Protein AF-A0AAV4GTR8-F1 (afdb_monomer)

Solvent-accessible surface area (backbone atoms only — not comparable to full-atom values): 6516 Å² total; per-residue (Å²): 108,70,70,58,52,51,47,53,55,50,52,51,51,52,50,48,65,64,42,50,64,57,51,52,53,50,51,58,49,42,60,71,75,70,44,84,78,56,82,78,53,52,62,56,53,52,51,52,52,53,50,51,54,48,36,58,76,72,49,52,72,79,74,56,50,73,69,57,52,49,51,54,47,52,54,54,50,50,58,51,49,54,52,52,51,49,48,31,61,75,57,73,32,93,73,68,72,92,45,93,78,77,74,48,71,78,80,78,112

Secondary structure (DSSP, 8-state):
-HHHHHHHHHHHHHHHHHHHHHHHHHHHHHHHHSSPPPTTTHHHHHHHHHHHHHHHHTTGGGG--HHHHHHHHHHHHHHHHHHHHHHHHHHT-SSS---TTTS-GGG--

Mean predicted aligned error: 8.6 Å

Radius of gyration: 23.62 Å; Cα contacts (8 Å, |Δi|>4): 15; chains: 1; bounding box: 34×47×65 Å

InterPro domains:
  IPR006808 ATP synthase F0 complex subunit G, mitochondrial [PF04718] (7-98)
  IPR006808 ATP synthase F0 complex subunit G, mitochondrial [PTHR12386] (12-98)

Sequence (109 aa):
MAKVVAFFTRTTNQLVQAGRPRLATAWKYSKAELGPPSLREMGEVQNGISNLVTSYKTGAYKKLTVREAWLNTLIGAEIFFWFIAGECIGKGSIIGYNIPGAVNWDMHF

Structure (mmCIF, N/CA/C/O backbone):
data_AF-A0AAV4GTR8-F1
#
_entry.id   AF-A0AAV4GTR8-F1
#
loop_
_atom_site.group_PDB
_atom_site.id
_atom_site.type_symbol
_atom_site.label_atom_id
_atom_site.label_alt_id
_atom_site.label_comp_id
_atom_site.label_asym_id
_atom_site.label_entity_id
_atom_site.label_seq_id
_atom_site.pdbx_PDB_ins_code
_atom_site.Cartn_x
_atom_site.Cartn_y
_atom_site.Cartn_z
_atom_site.occupancy
_atom_site.B_iso_or_equiv
_atom_site.auth_seq_id
_atom_site.auth_comp_id
_atom_site.auth_asym_id
_atom_site.auth_atom_id
_atom_site.pdbx_PDB_model_num
ATOM 1 N N . MET A 1 1 ? 10.377 14.179 -42.247 1.00 62.25 1 MET A N 1
ATOM 2 C CA . MET A 1 1 ? 11.152 13.751 -41.058 1.00 62.25 1 MET A CA 1
ATOM 3 C C . MET A 1 1 ? 11.267 14.840 -39.990 1.00 62.25 1 MET A C 1
ATOM 5 O O . MET A 1 1 ? 10.769 14.616 -38.898 1.00 62.25 1 MET A O 1
ATOM 9 N N . ALA A 1 2 ? 11.800 16.036 -40.278 1.00 77.19 2 ALA A N 1
ATOM 10 C CA . ALA A 1 2 ? 12.003 17.089 -39.263 1.00 77.19 2 ALA A CA 1
ATOM 11 C C . ALA A 1 2 ? 10.739 17.519 -38.480 1.00 77.19 2 ALA A C 1
ATOM 13 O O . ALA A 1 2 ? 10.800 17.687 -37.268 1.00 77.19 2 ALA A O 1
ATOM 14 N N . LYS A 1 3 ? 9.572 17.633 -39.135 1.00 75.88 3 LYS A N 1
ATOM 15 C CA . LYS A 1 3 ? 8.302 17.990 -38.464 1.00 75.88 3 LYS A CA 1
ATOM 16 C C . LYS A 1 3 ? 7.779 16.894 -37.524 1.00 75.88 3 LYS A C 1
ATOM 18 O O . LYS A 1 3 ? 7.213 17.208 -36.486 1.00 75.88 3 LYS A O 1
ATOM 23 N N . VAL A 1 4 ? 8.003 15.624 -37.874 1.00 83.50 4 VAL A N 1
ATOM 24 C CA . VAL A 1 4 ? 7.630 14.466 -37.044 1.00 83.50 4 VAL A CA 1
ATOM 25 C C . VAL A 1 4 ? 8.529 14.405 -35.811 1.00 83.50 4 VAL A C 1
ATOM 27 O O . VAL A 1 4 ? 8.032 14.305 -34.697 1.00 83.50 4 VAL A O 1
ATOM 30 N N . VAL A 1 5 ? 9.841 14.582 -35.994 1.00 84.06 5 VAL A N 1
ATOM 31 C CA . VAL A 1 5 ? 10.803 14.673 -34.885 1.00 84.06 5 VAL A CA 1
ATOM 32 C C . VAL A 1 5 ? 10.466 15.851 -33.963 1.00 84.06 5 VAL A C 1
ATOM 34 O O . VAL A 1 5 ? 10.382 15.673 -32.754 1.00 84.06 5 VAL A O 1
ATOM 37 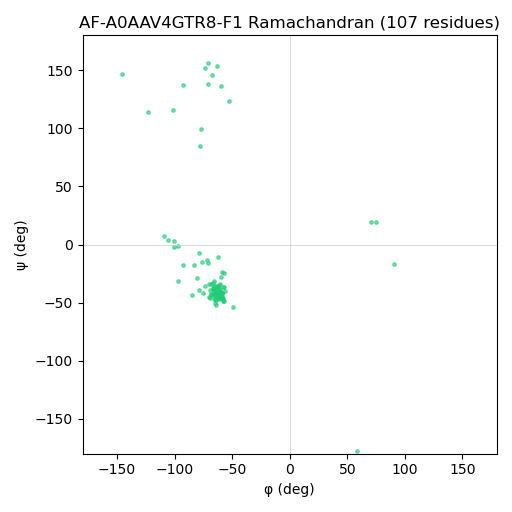N N . ALA A 1 6 ? 10.182 17.034 -34.515 1.00 84.75 6 ALA A N 1
ATOM 38 C CA . ALA A 1 6 ? 9.794 18.204 -33.726 1.00 84.75 6 ALA A CA 1
ATOM 39 C C . ALA A 1 6 ? 8.476 18.001 -32.957 1.00 84.75 6 ALA A C 1
ATOM 41 O O . ALA A 1 6 ? 8.353 18.471 -31.826 1.00 84.75 6 ALA A O 1
ATOM 42 N N . PHE A 1 7 ? 7.507 17.286 -33.538 1.00 88.00 7 PHE A N 1
ATOM 43 C CA . PHE A 1 7 ? 6.260 16.924 -32.864 1.00 88.00 7 PHE A CA 1
ATOM 44 C C . PHE A 1 7 ? 6.517 16.000 -31.668 1.00 88.00 7 PHE A C 1
ATOM 46 O O . PHE A 1 7 ? 6.125 16.345 -30.556 1.00 88.00 7 PHE A O 1
ATOM 53 N N . PHE A 1 8 ? 7.249 14.896 -31.856 1.00 89.69 8 PHE A N 1
ATOM 54 C CA . PHE A 1 8 ? 7.594 13.986 -30.758 1.00 89.69 8 PHE A CA 1
ATOM 55 C C . PHE A 1 8 ? 8.372 14.698 -29.649 1.00 89.69 8 PHE A C 1
ATOM 57 O O . PHE A 1 8 ? 8.000 14.581 -28.487 1.00 89.69 8 PHE A O 1
ATOM 64 N N . THR A 1 9 ? 9.384 15.500 -29.991 1.00 87.81 9 THR A N 1
ATOM 65 C CA . THR A 1 9 ? 10.167 16.267 -29.007 1.00 87.81 9 THR A CA 1
ATOM 66 C C . THR A 1 9 ? 9.315 17.288 -28.251 1.00 87.81 9 THR A C 1
ATOM 68 O O . THR A 1 9 ? 9.512 17.516 -27.058 1.00 87.81 9 THR A O 1
ATOM 71 N N . ARG A 1 10 ? 8.342 17.922 -28.911 1.00 87.31 10 ARG A N 1
ATOM 72 C CA . ARG A 1 10 ? 7.429 18.862 -28.251 1.00 87.31 10 ARG A CA 1
ATOM 73 C C . ARG A 1 10 ? 6.483 18.139 -27.296 1.00 87.31 10 ARG A C 1
ATOM 75 O O . ARG A 1 10 ? 6.329 18.581 -26.160 1.00 87.31 10 ARG A O 1
ATOM 82 N N . THR A 1 11 ? 5.888 17.034 -27.735 1.00 89.31 11 THR A N 1
ATOM 83 C CA . THR A 1 11 ? 4.955 16.244 -26.925 1.00 89.31 11 THR A CA 1
ATOM 84 C C . THR A 1 11 ? 5.652 15.620 -25.721 1.00 89.31 11 THR A C 1
ATOM 86 O O . THR A 1 11 ? 5.125 15.700 -24.616 1.00 89.31 11 THR A O 1
ATOM 89 N N . THR A 1 12 ? 6.861 15.073 -25.874 1.00 88.94 12 THR A N 1
ATOM 90 C CA . THR A 1 12 ? 7.624 14.527 -24.740 1.00 88.94 12 THR A CA 1
ATOM 91 C C . THR A 1 12 ? 7.978 15.610 -23.729 1.00 88.94 12 THR A C 1
ATOM 93 O O . THR A 1 12 ? 7.758 15.417 -22.537 1.00 88.94 12 THR A O 1
ATOM 96 N N . ASN A 1 13 ? 8.437 16.781 -24.180 1.00 90.06 13 ASN A N 1
ATOM 97 C CA . ASN A 1 13 ? 8.715 17.901 -23.282 1.00 90.06 13 ASN A CA 1
ATOM 98 C C . ASN A 1 13 ? 7.457 18.366 -22.539 1.00 90.06 13 ASN A C 1
ATOM 100 O O . ASN A 1 13 ? 7.516 18.607 -21.338 1.00 90.06 13 ASN A O 1
ATOM 104 N N . GLN A 1 14 ? 6.305 18.438 -23.208 1.00 90.88 14 GLN A N 1
ATOM 105 C CA . GLN A 1 14 ? 5.038 18.781 -22.554 1.00 90.88 14 GLN A CA 1
ATOM 106 C C . GLN A 1 14 ? 4.614 17.731 -21.519 1.00 90.88 14 GLN A C 1
ATOM 108 O O . GLN A 1 14 ? 4.221 18.095 -20.411 1.00 90.88 14 GLN A O 1
ATOM 113 N N . LEU A 1 15 ? 4.752 16.441 -21.836 1.00 91.44 15 LEU A N 1
ATOM 114 C CA . LEU A 1 15 ? 4.460 15.348 -20.905 1.00 91.44 15 LEU A CA 1
ATOM 115 C C . LEU A 1 15 ? 5.385 15.373 -19.686 1.00 91.44 15 LEU A C 1
ATOM 117 O O . LEU A 1 15 ? 4.920 15.208 -18.562 1.00 91.44 15 LEU A O 1
ATOM 121 N N . VAL A 1 16 ? 6.678 15.635 -19.882 1.00 91.50 16 VAL A N 1
ATOM 122 C CA . VAL A 1 16 ? 7.645 15.748 -18.782 1.00 91.50 16 VAL A CA 1
ATOM 123 C C . VAL A 1 16 ? 7.320 16.948 -17.897 1.00 91.50 16 VAL A C 1
ATOM 125 O O . VAL A 1 16 ? 7.313 16.810 -16.674 1.00 91.50 16 VAL A O 1
ATOM 128 N N . GLN A 1 17 ? 7.009 18.106 -18.481 1.00 92.19 17 GLN A N 1
ATOM 129 C CA . GLN A 1 17 ? 6.668 19.302 -17.706 1.00 92.19 17 GLN A CA 1
ATOM 130 C C . GLN A 1 17 ? 5.359 19.132 -16.924 1.00 92.19 17 GLN A C 1
ATOM 132 O O . GLN A 1 17 ? 5.274 19.565 -15.778 1.00 92.19 17 GLN A O 1
ATOM 137 N N . ALA A 1 18 ? 4.368 18.440 -17.491 1.00 92.19 18 ALA A N 1
ATOM 138 C CA . ALA A 1 18 ? 3.122 18.124 -16.794 1.00 92.19 18 ALA A CA 1
ATOM 139 C C . ALA A 1 18 ? 3.293 17.021 -15.729 1.00 92.19 18 ALA A C 1
ATOM 141 O O . ALA A 1 18 ? 2.648 17.056 -14.679 1.00 92.19 18 ALA A O 1
ATOM 142 N N . GLY A 1 19 ? 4.153 16.033 -15.990 1.00 93.69 19 GLY A N 1
ATOM 143 C CA . GLY A 1 19 ? 4.359 14.869 -15.128 1.00 93.69 19 GLY A CA 1
ATOM 144 C C . GLY A 1 19 ? 5.244 15.149 -13.915 1.00 93.69 19 GLY A C 1
ATOM 145 O O . GLY A 1 19 ? 4.940 14.679 -12.820 1.00 93.69 19 GLY A O 1
ATOM 146 N N . ARG A 1 20 ? 6.303 15.954 -14.074 1.00 93.75 20 ARG A N 1
ATOM 147 C CA . ARG A 1 20 ? 7.275 16.271 -13.011 1.00 93.75 20 ARG A CA 1
ATOM 148 C C . ARG A 1 20 ? 6.650 16.712 -11.683 1.00 93.75 20 ARG A C 1
ATOM 150 O O . ARG A 1 20 ? 6.978 16.086 -10.677 1.00 93.75 20 ARG A O 1
ATOM 157 N N . PRO A 1 21 ? 5.763 17.726 -11.623 1.00 94.62 21 PRO A N 1
ATOM 158 C CA . PRO A 1 21 ? 5.204 18.161 -10.344 1.00 94.62 21 PRO A CA 1
ATOM 159 C C . PRO A 1 21 ? 4.339 17.074 -9.692 1.00 94.62 21 PRO A C 1
ATOM 161 O O . PRO A 1 21 ? 4.416 16.878 -8.484 1.00 94.62 21 PRO A O 1
ATOM 164 N N . ARG A 1 22 ? 3.576 16.307 -10.483 1.00 93.44 22 ARG A N 1
ATOM 165 C CA . ARG A 1 22 ? 2.696 15.240 -9.973 1.00 93.44 22 ARG A CA 1
ATOM 166 C C . ARG A 1 22 ? 3.502 14.074 -9.410 1.00 93.44 22 ARG A C 1
ATOM 168 O O . ARG A 1 22 ? 3.187 13.579 -8.332 1.00 93.44 22 ARG A O 1
ATOM 175 N N . LEU A 1 23 ? 4.567 13.680 -10.107 1.00 93.69 23 LEU A N 1
ATOM 176 C CA . LEU A 1 23 ? 5.495 12.653 -9.640 1.00 93.69 23 LEU A CA 1
ATOM 177 C C . LEU A 1 23 ? 6.266 13.108 -8.400 1.00 93.69 23 LEU A C 1
ATOM 179 O O . LEU A 1 23 ? 6.460 12.308 -7.495 1.00 93.69 23 LEU A O 1
ATOM 183 N N . ALA A 1 24 ? 6.656 14.382 -8.316 1.00 94.56 24 ALA A N 1
ATOM 184 C CA . ALA A 1 24 ? 7.309 14.923 -7.126 1.00 94.56 24 ALA A CA 1
ATOM 185 C C . ALA A 1 24 ? 6.385 14.875 -5.898 1.00 94.56 24 ALA A C 1
ATOM 187 O O . ALA A 1 24 ? 6.815 14.474 -4.816 1.00 94.56 24 ALA A O 1
ATOM 188 N N . THR A 1 25 ? 5.107 15.230 -6.065 1.00 94.75 25 THR A N 1
ATOM 189 C CA . THR A 1 25 ? 4.102 15.103 -5.002 1.00 94.75 25 THR A CA 1
ATOM 190 C C . THR A 1 25 ? 3.880 13.643 -4.614 1.00 94.75 25 THR A C 1
ATOM 192 O O . THR A 1 25 ? 3.918 13.332 -3.426 1.00 94.75 25 THR A O 1
ATOM 195 N N . ALA A 1 26 ? 3.705 12.746 -5.589 1.00 92.25 26 ALA A N 1
ATOM 196 C CA . ALA A 1 26 ? 3.549 11.316 -5.330 1.00 92.25 26 ALA A CA 1
ATOM 197 C C . ALA A 1 26 ? 4.756 10.760 -4.560 1.00 92.25 26 ALA A C 1
ATOM 199 O O . ALA A 1 26 ? 4.588 10.170 -3.501 1.00 92.25 26 ALA A O 1
ATOM 200 N N . TRP A 1 27 ? 5.975 11.059 -5.016 1.00 94.06 27 TRP A N 1
ATOM 201 C CA . TRP A 1 27 ? 7.216 10.640 -4.367 1.00 94.06 27 TRP A CA 1
ATOM 202 C C . TRP A 1 27 ? 7.333 11.136 -2.923 1.00 94.06 27 TRP A C 1
ATOM 204 O O . TRP A 1 27 ? 7.735 10.377 -2.042 1.00 94.06 27 TRP A O 1
ATOM 214 N N . LYS A 1 28 ? 6.954 12.394 -2.660 1.00 93.81 28 LYS A N 1
ATOM 215 C CA . LYS A 1 28 ? 6.965 12.970 -1.308 1.00 93.81 28 LYS A CA 1
ATOM 216 C C . LYS A 1 28 ? 6.113 12.145 -0.340 1.00 93.81 28 LYS A C 1
ATOM 218 O O . LYS A 1 28 ? 6.594 11.833 0.745 1.00 93.81 28 LYS A O 1
ATOM 223 N N . TYR A 1 29 ? 4.882 11.806 -0.722 1.00 93.50 29 TYR A N 1
ATOM 224 C CA . TYR A 1 29 ? 3.975 11.037 0.135 1.00 93.50 29 TYR A CA 1
ATOM 225 C C . TYR A 1 29 ? 4.351 9.559 0.196 1.00 93.50 29 TYR A C 1
ATOM 227 O O . TYR A 1 29 ? 4.393 8.995 1.283 1.00 93.50 29 TYR A O 1
ATOM 235 N N . SER A 1 30 ? 4.730 8.947 -0.929 1.00 91.50 30 SER A N 1
ATOM 236 C CA . SER A 1 30 ? 5.188 7.555 -0.955 1.00 91.50 30 SER A CA 1
ATOM 237 C C . SER A 1 30 ? 6.388 7.324 -0.039 1.00 91.50 30 SER A C 1
ATOM 239 O O . SER A 1 30 ? 6.461 6.292 0.613 1.00 91.50 30 SER A O 1
ATOM 241 N N . LYS A 1 31 ? 7.309 8.289 0.070 1.00 89.81 31 LYS A N 1
ATOM 242 C CA . LYS A 1 31 ? 8.455 8.173 0.981 1.00 89.81 31 LYS A CA 1
ATOM 243 C C . LYS A 1 31 ? 8.050 8.153 2.461 1.00 89.81 31 LYS A C 1
ATOM 245 O O . LYS A 1 31 ? 8.764 7.553 3.255 1.00 89.81 31 LYS A O 1
ATOM 250 N N . ALA A 1 32 ? 6.963 8.830 2.822 1.00 89.00 32 ALA A N 1
ATOM 251 C CA . ALA A 1 32 ? 6.475 8.875 4.197 1.00 89.00 32 ALA A CA 1
ATOM 252 C C . ALA A 1 32 ? 5.583 7.670 4.534 1.00 89.00 32 ALA A C 1
ATOM 254 O O . ALA A 1 32 ? 5.758 7.074 5.586 1.00 89.00 32 ALA A O 1
ATOM 255 N N . GLU A 1 33 ? 4.673 7.297 3.631 1.00 90.69 33 GLU A N 1
ATOM 256 C CA . GLU A 1 33 ? 3.609 6.318 3.910 1.00 90.69 33 GLU A CA 1
ATOM 257 C C . GLU A 1 33 ? 3.941 4.890 3.447 1.00 90.69 33 GLU A C 1
ATOM 259 O O . GLU A 1 33 ? 3.487 3.921 4.041 1.00 90.69 33 GLU A O 1
ATOM 264 N N . LEU A 1 34 ? 4.721 4.740 2.369 1.00 90.56 34 LEU A N 1
ATOM 265 C CA . LEU A 1 34 ? 5.045 3.435 1.766 1.00 90.56 34 LEU A CA 1
ATOM 266 C C . LEU A 1 34 ? 6.482 2.987 2.065 1.00 90.56 34 LEU A C 1
ATOM 268 O O . LEU A 1 34 ? 6.9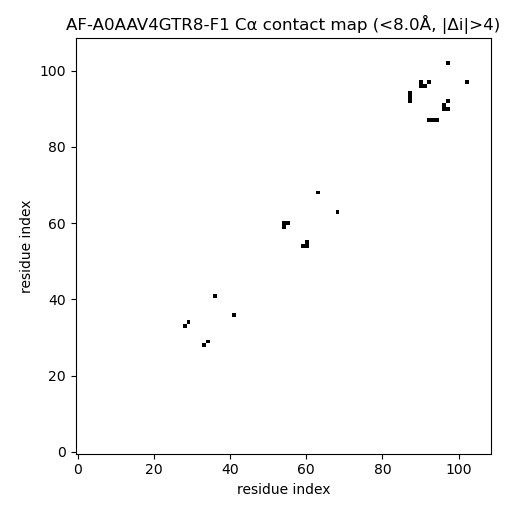49 1.977 1.535 1.00 90.56 34 LEU A O 1
ATOM 272 N N . GLY A 1 35 ? 7.214 3.764 2.866 1.00 87.06 35 GLY A N 1
ATOM 273 C CA . GLY A 1 35 ? 8.545 3.390 3.320 1.00 87.06 35 GLY A CA 1
ATOM 274 C C . GLY A 1 35 ? 8.479 2.184 4.261 1.00 87.06 35 GLY A C 1
ATOM 275 O O . GLY A 1 35 ? 7.518 2.056 5.019 1.00 87.06 35 GLY A O 1
ATOM 276 N N . PRO A 1 36 ? 9.486 1.292 4.247 1.00 86.62 36 PRO A N 1
ATOM 277 C CA . PRO A 1 36 ? 9.552 0.234 5.241 1.00 86.62 36 PRO A CA 1
ATOM 278 C C . PRO A 1 36 ? 9.628 0.859 6.645 1.00 86.62 36 PRO A C 1
ATOM 280 O O . PRO A 1 36 ? 10.384 1.820 6.835 1.00 86.62 36 PRO A O 1
ATOM 283 N N . PRO A 1 37 ? 8.871 0.329 7.621 1.00 87.38 37 PRO A N 1
ATOM 284 C CA . PRO A 1 37 ? 8.857 0.863 8.973 1.00 87.38 37 PRO A CA 1
ATOM 285 C C . PRO A 1 37 ? 10.234 0.734 9.624 1.00 87.38 37 PRO A C 1
ATOM 287 O O . PRO A 1 37 ? 11.033 -0.156 9.309 1.00 87.38 37 PRO A O 1
ATOM 290 N N . SER A 1 38 ? 10.512 1.621 10.570 1.00 88.06 38 SER A N 1
ATOM 291 C CA . SER A 1 38 ? 11.721 1.550 11.377 1.00 88.06 38 SER A CA 1
ATOM 292 C C . SER A 1 38 ? 11.624 0.419 12.406 1.00 88.06 38 SER A C 1
ATOM 294 O O . SER A 1 38 ? 10.553 0.090 12.914 1.00 88.06 38 SER A O 1
ATOM 296 N N . LEU A 1 39 ? 12.767 -0.152 12.797 1.00 84.88 39 LEU A N 1
ATOM 297 C CA . LEU A 1 39 ? 12.805 -1.220 13.809 1.00 84.88 39 LEU A CA 1
ATOM 298 C C . LEU A 1 39 ? 12.208 -0.797 15.164 1.00 84.88 39 LEU A C 1
ATOM 300 O O . LEU A 1 39 ? 11.765 -1.642 15.936 1.00 84.88 39 LEU A O 1
ATOM 304 N N . ARG A 1 40 ? 12.186 0.508 15.460 1.00 84.88 40 ARG A N 1
ATOM 305 C CA . ARG A 1 40 ? 11.614 1.052 16.699 1.00 84.88 40 ARG A CA 1
ATOM 306 C C . ARG A 1 40 ? 10.090 0.927 16.731 1.00 84.88 40 ARG A C 1
ATOM 308 O O . ARG A 1 40 ? 9.532 0.670 17.790 1.00 84.88 40 ARG A O 1
ATOM 315 N N . GLU A 1 41 ? 9.440 1.038 15.578 1.00 87.19 41 GLU A N 1
ATOM 316 C CA . GLU A 1 41 ? 7.980 0.960 15.444 1.00 87.19 41 GLU A CA 1
ATOM 317 C C 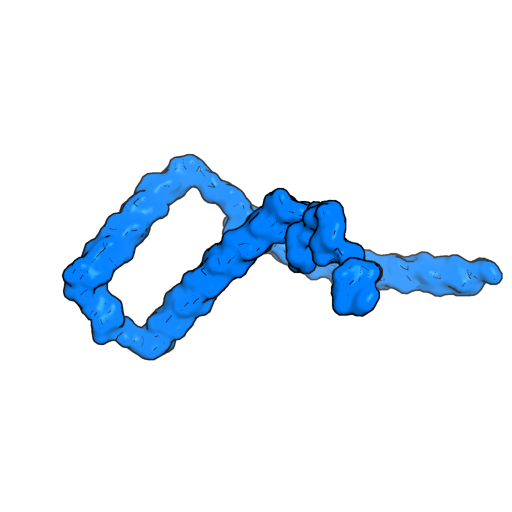. GLU A 1 41 ? 7.467 -0.487 15.542 1.00 87.19 41 GLU A C 1
ATOM 319 O O . GLU A 1 41 ? 6.288 -0.715 15.802 1.00 87.19 41 GLU A O 1
ATOM 324 N N . MET A 1 42 ? 8.342 -1.496 15.424 1.00 88.12 42 MET A N 1
ATOM 325 C CA . MET A 1 42 ? 7.941 -2.908 15.517 1.00 88.12 42 MET A CA 1
ATOM 326 C C . MET A 1 42 ? 7.309 -3.270 16.871 1.00 88.12 42 MET A C 1
ATOM 328 O O . MET A 1 42 ? 6.393 -4.093 16.918 1.00 88.12 42 MET A O 1
ATOM 332 N N . GLY A 1 43 ? 7.756 -2.645 17.966 1.00 89.81 43 GLY A N 1
ATOM 333 C CA . GLY A 1 43 ? 7.151 -2.849 19.287 1.00 89.81 43 GLY A CA 1
ATOM 334 C C . GLY A 1 43 ? 5.712 -2.326 19.360 1.00 89.81 43 GLY A C 1
ATOM 335 O O . GLY A 1 43 ? 4.839 -2.966 19.947 1.00 89.81 43 GLY A O 1
ATOM 336 N N . GLU A 1 44 ? 5.434 -1.197 18.707 1.00 89.44 44 GLU A N 1
ATOM 337 C CA . GLU A 1 44 ? 4.086 -0.626 18.629 1.00 89.44 44 GLU A CA 1
ATOM 338 C C . GLU A 1 44 ? 3.158 -1.494 17.775 1.00 89.44 44 GLU A C 1
ATOM 340 O O . GLU A 1 44 ? 2.014 -1.736 18.164 1.00 89.44 44 GLU A O 1
ATOM 345 N N . VAL A 1 45 ? 3.668 -2.054 16.673 1.00 90.38 45 VAL A N 1
ATOM 346 C CA . VAL A 1 45 ? 2.927 -3.015 15.839 1.00 90.38 45 VAL A CA 1
ATOM 347 C C . VAL A 1 45 ? 2.511 -4.245 16.651 1.00 90.38 45 VAL A C 1
ATOM 349 O O . VAL A 1 45 ? 1.353 -4.664 16.587 1.00 90.38 45 VAL A O 1
ATOM 352 N N . GLN A 1 46 ? 3.413 -4.803 17.467 1.00 90.62 46 GLN A N 1
ATOM 353 C CA . GLN A 1 46 ? 3.095 -5.948 18.328 1.00 90.62 46 GLN A CA 1
ATOM 354 C C . GLN A 1 46 ? 1.981 -5.620 19.333 1.00 90.62 46 GLN A C 1
ATOM 356 O O . GLN A 1 46 ? 1.055 -6.416 19.523 1.00 90.62 46 GLN A O 1
ATOM 361 N N . ASN A 1 47 ? 2.029 -4.430 19.935 1.00 93.00 47 ASN A N 1
ATOM 362 C CA . ASN A 1 47 ? 0.976 -3.954 20.831 1.00 93.00 47 ASN A CA 1
ATOM 363 C C . ASN A 1 47 ? -0.360 -3.778 20.093 1.00 93.00 47 ASN A C 1
ATOM 365 O O . ASN A 1 47 ? -1.402 -4.196 20.602 1.00 93.00 47 ASN A O 1
ATOM 369 N N . GLY A 1 48 ? -0.340 -3.233 18.874 1.00 91.12 48 GLY A N 1
ATOM 370 C CA . GLY A 1 48 ? -1.524 -3.097 18.022 1.00 91.12 48 GLY A CA 1
ATOM 371 C C . GLY A 1 48 ? -2.202 -4.440 17.737 1.00 91.12 48 GLY A C 1
ATOM 372 O O . GLY A 1 48 ? -3.413 -4.577 17.923 1.00 91.12 48 GLY A O 1
ATOM 373 N N . ILE A 1 49 ? -1.422 -5.464 17.379 1.00 92.50 49 ILE A N 1
ATOM 374 C CA . ILE A 1 49 ? -1.934 -6.824 17.142 1.00 92.50 49 ILE A CA 1
ATOM 375 C C . ILE A 1 49 ? -2.537 -7.415 18.425 1.00 92.50 49 ILE A C 1
ATOM 377 O O . ILE A 1 49 ? -3.638 -7.969 18.394 1.00 92.50 49 ILE A O 1
ATOM 381 N N . SER A 1 50 ? -1.865 -7.262 19.569 1.00 94.38 50 SER A N 1
ATOM 382 C CA . SER A 1 50 ? -2.376 -7.730 20.867 1.00 94.38 50 SER A CA 1
ATOM 383 C C . SER A 1 50 ? -3.728 -7.092 21.225 1.00 94.38 50 SER A C 1
ATOM 385 O O . SER A 1 50 ? -4.669 -7.774 21.655 1.00 94.38 50 SER A O 1
ATOM 387 N N . ASN A 1 51 ? -3.870 -5.791 20.969 1.00 92.75 51 ASN A N 1
ATOM 388 C CA . ASN A 1 51 ? -5.112 -5.055 21.195 1.00 92.75 51 ASN A CA 1
ATOM 389 C C . ASN A 1 51 ? -6.238 -5.513 20.261 1.00 92.75 51 ASN A C 1
ATOM 391 O O . ASN A 1 51 ? -7.381 -5.639 20.708 1.00 92.75 51 ASN A O 1
ATOM 395 N N . LEU A 1 52 ? -5.937 -5.824 18.995 1.00 91.88 52 LEU A N 1
ATOM 396 C CA . LEU A 1 52 ? -6.909 -6.391 18.052 1.00 91.88 52 LEU A CA 1
ATOM 397 C C . LEU A 1 52 ? -7.422 -7.754 18.529 1.00 91.88 52 LEU A C 1
ATOM 399 O O . LEU A 1 52 ? -8.633 -7.980 18.572 1.00 91.88 52 LEU A O 1
ATOM 403 N N . VAL A 1 53 ? -6.522 -8.638 18.968 1.00 93.62 53 VAL A N 1
ATOM 404 C CA . VAL A 1 53 ? -6.891 -9.955 19.516 1.00 93.62 53 VAL A CA 1
ATOM 405 C C . VAL A 1 53 ? -7.760 -9.804 20.765 1.00 93.62 53 VAL A C 1
ATOM 407 O O . VAL A 1 53 ? -8.766 -10.500 20.918 1.00 93.62 53 VAL A O 1
ATOM 410 N N . THR A 1 54 ? -7.412 -8.876 21.653 1.00 94.00 54 THR A N 1
ATOM 411 C CA . THR A 1 54 ? -8.192 -8.598 22.868 1.00 94.00 54 THR A CA 1
ATOM 412 C C . THR A 1 54 ? -9.572 -8.024 22.531 1.00 94.00 54 THR A C 1
ATOM 414 O O . THR A 1 54 ? -10.581 -8.467 23.083 1.00 94.00 54 THR A O 1
ATOM 417 N N . SER A 1 55 ? -9.653 -7.104 21.570 1.00 90.44 55 SER A N 1
ATOM 418 C CA . SER A 1 55 ? -10.910 -6.518 21.076 1.00 90.44 55 SER A CA 1
ATOM 419 C C . SER A 1 55 ? -11.830 -7.569 20.452 1.00 90.44 55 SER A C 1
ATOM 421 O O . SER A 1 55 ? -13.047 -7.545 20.654 1.00 90.44 55 SER A O 1
ATOM 423 N N . TYR A 1 56 ? -11.253 -8.542 19.745 1.00 91.69 56 TYR A N 1
ATOM 424 C CA . TYR A 1 56 ? -11.990 -9.683 19.216 1.00 91.69 56 TYR A CA 1
ATOM 425 C C . TYR A 1 56 ? -12.549 -10.569 20.339 1.00 91.69 56 TYR A C 1
ATOM 427 O O . TYR A 1 56 ? -13.751 -10.838 20.369 1.00 91.69 56 TYR A O 1
ATOM 435 N N . LYS A 1 57 ? -11.709 -10.957 21.311 1.00 94.00 57 LYS A N 1
ATOM 436 C CA . LYS A 1 57 ? -12.106 -11.804 22.455 1.00 94.00 57 LYS A CA 1
ATOM 437 C C . LYS A 1 57 ? -13.192 -11.169 23.325 1.00 94.00 57 LYS A C 1
ATOM 439 O O . LYS A 1 57 ? -14.091 -11.861 23.788 1.00 94.00 57 LYS A O 1
ATOM 444 N N . THR A 1 58 ? -13.118 -9.859 23.536 1.00 93.88 58 THR A N 1
ATOM 445 C CA . THR A 1 58 ? -14.086 -9.099 24.348 1.00 93.88 58 THR A CA 1
ATOM 446 C C . THR A 1 58 ? -15.392 -8.788 23.610 1.00 93.88 58 THR A C 1
ATOM 448 O O . THR A 1 58 ? -16.335 -8.282 24.216 1.00 93.88 58 THR A O 1
ATOM 451 N N . GLY A 1 59 ? -15.483 -9.086 22.309 1.00 90.50 59 GLY A N 1
ATOM 452 C CA . GLY A 1 59 ? -16.675 -8.809 21.508 1.00 90.50 59 GLY A CA 1
ATOM 453 C C . GLY A 1 59 ? -16.854 -7.334 21.142 1.00 90.50 59 GLY A C 1
ATOM 454 O O . GLY A 1 59 ? -17.960 -6.932 20.778 1.00 90.50 59 GLY A O 1
ATOM 455 N N . ALA A 1 60 ? -15.794 -6.521 21.215 1.00 89.69 60 ALA A N 1
ATOM 456 C CA . ALA A 1 60 ? -15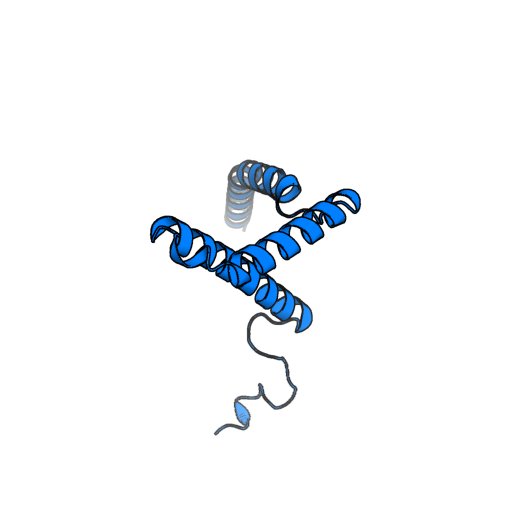.847 -5.087 20.925 1.00 89.69 60 ALA A CA 1
ATOM 457 C C . ALA A 1 60 ? -16.308 -4.785 19.488 1.00 89.69 60 ALA A C 1
ATOM 459 O O . ALA A 1 60 ? -16.965 -3.772 19.256 1.00 89.69 60 ALA A O 1
ATOM 460 N N . TYR A 1 61 ? -16.065 -5.704 18.547 1.00 86.81 61 TYR A N 1
ATOM 461 C CA . TYR A 1 61 ? -16.526 -5.598 17.158 1.00 86.81 61 TYR A CA 1
ATOM 462 C C . TYR A 1 61 ? -18.051 -5.445 17.027 1.00 86.81 61 TYR A C 1
ATOM 464 O O . TYR A 1 61 ? -18.525 -4.863 16.057 1.00 86.81 61 TYR A O 1
ATOM 472 N N . LYS A 1 62 ? -18.831 -5.911 18.013 1.00 90.88 62 LYS A N 1
ATOM 473 C CA . LYS A 1 62 ? -20.29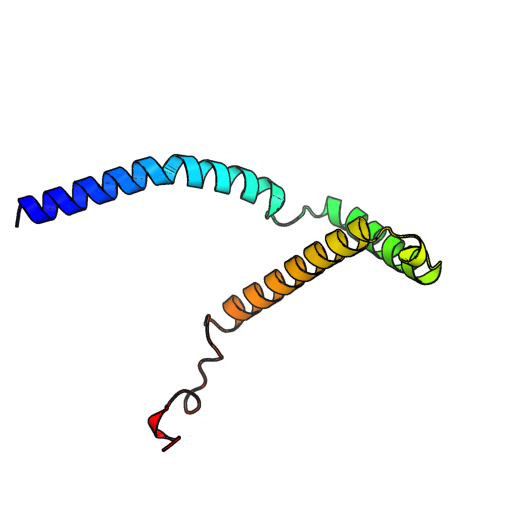9 -5.778 18.022 1.00 90.88 62 LYS A CA 1
ATOM 474 C C . LYS A 1 62 ? -20.774 -4.345 18.269 1.00 90.88 62 LYS A C 1
ATOM 476 O O . LYS A 1 62 ? -21.943 -4.053 18.050 1.00 90.88 62 LYS A O 1
ATOM 481 N N . LYS A 1 63 ? -19.892 -3.473 18.765 1.00 93.44 63 LYS A N 1
ATOM 482 C CA . LYS A 1 63 ? -20.187 -2.066 19.067 1.00 93.44 63 LYS A CA 1
ATOM 483 C C . LYS A 1 63 ? -19.766 -1.117 17.941 1.00 93.44 63 LYS A C 1
ATOM 485 O O . LYS A 1 63 ? -19.962 0.084 18.080 1.00 93.44 63 LYS A O 1
ATOM 490 N N . LEU A 1 64 ? -19.178 -1.638 16.860 1.00 92.75 64 LEU A N 1
ATOM 491 C CA . LEU A 1 64 ? -18.743 -0.830 15.724 1.00 92.75 64 LEU A CA 1
ATOM 492 C C . LEU A 1 64 ? -19.945 -0.308 14.942 1.00 92.75 64 LEU A C 1
ATOM 494 O O . LEU A 1 64 ? -20.896 -1.040 14.659 1.00 92.75 64 LEU A O 1
ATOM 498 N N . THR A 1 65 ? -19.876 0.953 14.539 1.00 96.25 65 THR A N 1
ATOM 499 C CA . THR A 1 65 ? -20.817 1.510 13.570 1.00 96.25 65 THR A CA 1
ATOM 500 C C . THR A 1 65 ? -20.551 0.925 12.180 1.00 96.25 65 THR A C 1
ATOM 502 O O . THR A 1 65 ? -19.434 0.516 11.853 1.00 96.25 65 THR A O 1
ATOM 505 N N . VAL A 1 66 ? -21.565 0.929 11.309 1.00 95.69 66 VAL A N 1
ATOM 506 C CA . VAL A 1 66 ? -21.429 0.438 9.922 1.00 95.69 66 VAL A CA 1
ATOM 507 C C . VAL A 1 66 ? -20.318 1.178 9.170 1.00 95.69 66 VAL A C 1
ATOM 509 O O . VAL A 1 66 ? -19.572 0.571 8.407 1.00 95.69 66 VAL A O 1
ATOM 512 N N . ARG A 1 67 ? -20.165 2.483 9.423 1.00 96.12 67 ARG A N 1
ATOM 513 C CA . ARG A 1 67 ? -19.115 3.304 8.811 1.00 96.12 67 ARG A CA 1
ATOM 514 C C . ARG A 1 67 ? -17.715 2.825 9.200 1.00 96.12 67 ARG A C 1
ATOM 516 O O . ARG A 1 67 ? -16.851 2.727 8.334 1.00 96.12 67 ARG A O 1
ATOM 523 N N . GLU A 1 68 ? -17.494 2.536 10.479 1.00 94.38 68 GLU A N 1
ATOM 524 C CA . GLU A 1 68 ? -16.202 2.052 10.980 1.00 94.38 68 GLU A CA 1
ATOM 525 C C . GLU A 1 68 ? -15.901 0.646 10.464 1.00 94.38 68 GLU A C 1
ATOM 527 O O . GLU A 1 68 ? -14.797 0.382 9.994 1.00 94.38 68 GLU A O 1
ATOM 532 N N . ALA A 1 69 ? -16.897 -0.243 10.488 1.00 94.50 69 ALA A N 1
ATOM 533 C CA . ALA A 1 69 ? -16.761 -1.589 9.945 1.00 94.50 69 ALA A CA 1
ATOM 534 C C . ALA A 1 69 ? -16.399 -1.559 8.451 1.00 94.50 69 ALA A C 1
ATOM 536 O O . ALA A 1 69 ? -15.513 -2.294 8.009 1.00 94.50 69 ALA A O 1
ATOM 537 N N . TRP A 1 70 ? -17.031 -0.669 7.682 1.00 96.94 70 TRP A N 1
ATOM 538 C CA . TRP A 1 70 ? -16.735 -0.493 6.264 1.00 96.94 70 TRP A CA 1
ATOM 539 C C . TRP A 1 70 ? -15.318 0.033 6.029 1.00 96.94 70 TRP A C 1
ATOM 541 O O . TRP A 1 70 ? -14.582 -0.539 5.229 1.00 96.94 70 TRP A O 1
ATOM 551 N N . LEU A 1 71 ? -14.896 1.063 6.769 1.00 96.88 71 LEU A N 1
ATOM 552 C CA . LEU A 1 71 ? -13.538 1.602 6.675 1.00 96.88 71 LEU A CA 1
ATOM 553 C C . LEU A 1 71 ? -12.478 0.531 6.974 1.00 96.88 71 LEU A C 1
ATOM 555 O O . LEU A 1 71 ? -11.551 0.350 6.189 1.00 96.88 71 LEU A O 1
ATOM 559 N N . ASN A 1 72 ? -12.648 -0.221 8.064 1.00 94.25 72 ASN A N 1
ATOM 560 C CA . ASN A 1 72 ? -11.727 -1.297 8.440 1.00 94.25 72 ASN A CA 1
ATOM 561 C C . ASN A 1 72 ? -11.672 -2.403 7.377 1.00 94.25 72 ASN A C 1
ATOM 563 O O . ASN A 1 72 ? -10.613 -2.973 7.127 1.00 94.25 72 ASN A O 1
ATOM 567 N N . THR A 1 73 ? -12.800 -2.679 6.720 1.00 95.31 73 THR A N 1
ATOM 568 C CA . THR A 1 73 ? -12.866 -3.647 5.619 1.00 95.31 73 THR A CA 1
ATOM 569 C C . THR A 1 73 ? -12.074 -3.166 4.404 1.00 95.31 73 THR A C 1
ATOM 571 O O . THR A 1 73 ? -11.333 -3.952 3.820 1.00 95.31 73 THR A O 1
ATOM 574 N N . LEU A 1 74 ? -12.178 -1.882 4.041 1.00 97.81 74 LEU A N 1
ATOM 575 C CA . LEU A 1 74 ? -11.411 -1.307 2.929 1.00 97.81 74 LEU A CA 1
ATOM 576 C C . LEU A 1 74 ? -9.902 -1.355 3.189 1.00 97.81 74 LEU A C 1
ATOM 578 O O . LEU A 1 74 ? -9.151 -1.740 2.298 1.00 97.81 74 LEU A O 1
ATOM 582 N N . ILE A 1 75 ? -9.470 -1.042 4.413 1.00 95.81 75 ILE A N 1
ATOM 583 C CA . ILE A 1 75 ? -8.060 -1.161 4.816 1.00 95.81 75 ILE A CA 1
ATOM 584 C C . ILE A 1 75 ? -7.605 -2.629 4.739 1.00 95.81 75 ILE A C 1
ATOM 586 O O . ILE A 1 75 ? -6.533 -2.927 4.219 1.00 95.81 75 ILE A O 1
ATOM 590 N N . GLY A 1 76 ? -8.436 -3.572 5.197 1.00 96.00 76 GLY A N 1
ATOM 591 C CA . GLY A 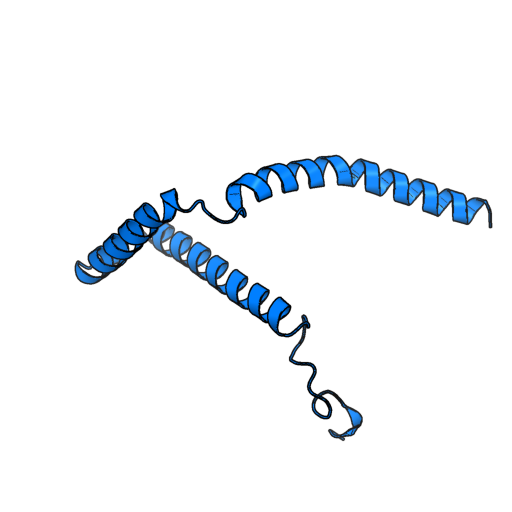1 76 ? -8.150 -5.006 5.074 1.00 96.00 76 GLY A CA 1
ATOM 592 C C . GLY A 1 76 ? -8.004 -5.465 3.618 1.00 96.00 76 GLY A C 1
ATOM 593 O O . GLY A 1 76 ? -7.097 -6.234 3.299 1.00 96.00 76 GLY A O 1
ATOM 594 N N . ALA A 1 77 ? -8.856 -4.960 2.723 1.00 97.44 77 ALA A N 1
ATOM 595 C CA . ALA A 1 77 ? -8.760 -5.227 1.291 1.00 97.44 77 ALA A CA 1
ATOM 596 C C . ALA A 1 77 ? -7.482 -4.633 0.676 1.00 97.44 77 ALA A C 1
ATOM 598 O O . ALA A 1 77 ? -6.829 -5.294 -0.128 1.00 97.44 77 ALA A O 1
ATOM 599 N N . GLU A 1 78 ? -7.082 -3.426 1.082 1.00 96.31 78 GLU A N 1
ATOM 600 C CA . GLU A 1 78 ? -5.829 -2.802 0.641 1.00 96.31 78 GLU A CA 1
ATOM 601 C C . GLU A 1 78 ? -4.603 -3.653 1.008 1.00 96.31 78 GLU A C 1
ATOM 603 O O . GLU A 1 78 ? -3.762 -3.925 0.149 1.00 96.31 78 GLU A O 1
ATOM 608 N N . ILE A 1 79 ? -4.527 -4.148 2.249 1.00 95.06 79 ILE A N 1
ATOM 609 C CA . ILE A 1 79 ? -3.445 -5.044 2.697 1.00 95.06 79 ILE A CA 1
ATOM 610 C C . ILE A 1 79 ? -3.403 -6.318 1.840 1.00 95.06 79 ILE A C 1
ATOM 612 O O . ILE A 1 79 ? -2.330 -6.774 1.438 1.00 95.06 79 ILE A O 1
ATOM 616 N N . PHE A 1 80 ? -4.567 -6.884 1.515 1.00 96.38 80 PHE A N 1
ATOM 617 C CA . PHE A 1 80 ? -4.660 -8.058 0.649 1.00 96.38 80 PHE A CA 1
ATOM 618 C C . PHE A 1 80 ? -4.188 -7.773 -0.786 1.00 96.38 80 PHE A C 1
ATOM 620 O O . PHE A 1 80 ? -3.487 -8.591 -1.383 1.00 96.38 80 PHE A O 1
ATOM 627 N N . PHE A 1 81 ? -4.492 -6.601 -1.342 1.00 96.31 81 PHE A N 1
ATOM 628 C CA . PHE A 1 81 ? -3.989 -6.224 -2.663 1.00 96.31 81 PHE A CA 1
ATOM 629 C C . PHE A 1 81 ? -2.470 -6.031 -2.687 1.00 96.31 81 PHE A C 1
ATOM 631 O O . PHE A 1 81 ? -1.840 -6.394 -3.681 1.00 96.31 81 PHE A O 1
ATOM 638 N N . TRP A 1 82 ? -1.857 -5.556 -1.599 1.00 94.56 82 TRP A N 1
ATOM 639 C CA . TRP A 1 82 ? -0.395 -5.527 -1.475 1.00 94.56 82 TRP A CA 1
ATOM 640 C C . TRP A 1 82 ? 0.228 -6.925 -1.482 1.00 94.56 82 TRP A C 1
ATOM 642 O O . TRP A 1 82 ? 1.280 -7.120 -2.095 1.00 94.56 82 TRP A O 1
ATOM 652 N N . PHE A 1 83 ? -0.435 -7.912 -0.876 1.00 94.31 83 PHE A N 1
ATOM 653 C CA . PHE A 1 83 ? -0.015 -9.310 -0.975 1.00 94.31 83 PHE A CA 1
ATOM 654 C C . PHE A 1 83 ? -0.051 -9.812 -2.429 1.00 94.31 83 PHE A C 1
ATOM 656 O O . PHE A 1 83 ? 0.942 -10.363 -2.905 1.00 94.31 83 PHE A O 1
ATOM 663 N N . ILE A 1 84 ? -1.133 -9.544 -3.172 1.00 94.62 84 ILE A N 1
ATOM 664 C CA . ILE A 1 84 ? -1.239 -9.910 -4.600 1.00 94.62 84 ILE A CA 1
ATOM 665 C C . ILE A 1 84 ? -0.182 -9.188 -5.443 1.00 94.62 84 ILE A C 1
ATOM 667 O O . ILE A 1 84 ? 0.432 -9.793 -6.319 1.00 94.62 84 ILE A O 1
ATOM 671 N N . ALA A 1 85 ? 0.075 -7.905 -5.184 1.00 94.62 85 ALA A N 1
ATOM 672 C CA . ALA A 1 85 ? 1.140 -7.172 -5.865 1.00 94.62 85 ALA A CA 1
ATOM 673 C C . ALA A 1 85 ? 2.512 -7.828 -5.627 1.00 94.62 85 ALA A C 1
ATOM 675 O O . ALA A 1 85 ? 3.289 -7.989 -6.570 1.00 94.62 85 ALA A O 1
ATOM 676 N N . GLY A 1 86 ? 2.780 -8.277 -4.397 1.00 94.44 86 GLY A N 1
ATOM 677 C CA . GLY A 1 86 ? 3.955 -9.082 -4.066 1.00 94.44 86 GLY A CA 1
ATOM 678 C C . GLY A 1 86 ? 4.006 -10.408 -4.829 1.00 94.44 86 GLY A C 1
ATOM 679 O O . GLY A 1 86 ? 5.061 -10.780 -5.336 1.00 94.44 86 GLY A O 1
ATOM 680 N N . GLU A 1 87 ? 2.871 -11.090 -4.990 1.00 94.56 87 GLU A N 1
ATOM 681 C CA . GLU A 1 87 ? 2.762 -12.313 -5.794 1.00 94.56 87 GLU A CA 1
ATOM 682 C C . GLU A 1 87 ? 3.073 -12.057 -7.278 1.00 94.56 87 GLU A C 1
ATOM 684 O O . GLU A 1 87 ? 3.787 -12.843 -7.900 1.00 94.56 87 GLU A O 1
ATOM 689 N N . CYS A 1 88 ? 2.590 -10.950 -7.852 1.00 94.00 88 CYS A N 1
ATOM 690 C CA . CYS A 1 88 ? 2.911 -10.530 -9.221 1.00 94.00 88 CYS A CA 1
ATOM 691 C C . CYS A 1 88 ? 4.416 -10.278 -9.408 1.00 94.00 88 CYS A C 1
ATOM 693 O O . CYS A 1 88 ? 4.989 -10.677 -10.423 1.00 94.00 88 CYS A O 1
ATOM 695 N N . ILE A 1 89 ? 5.075 -9.668 -8.415 1.00 93.19 89 ILE A N 1
ATOM 696 C CA . ILE A 1 89 ? 6.536 -9.493 -8.408 1.00 93.19 89 ILE A CA 1
ATOM 697 C C . ILE A 1 89 ? 7.233 -10.856 -8.298 1.00 93.19 89 ILE A C 1
ATOM 699 O O . ILE A 1 89 ? 8.140 -11.141 -9.075 1.00 93.19 89 ILE A O 1
ATOM 703 N 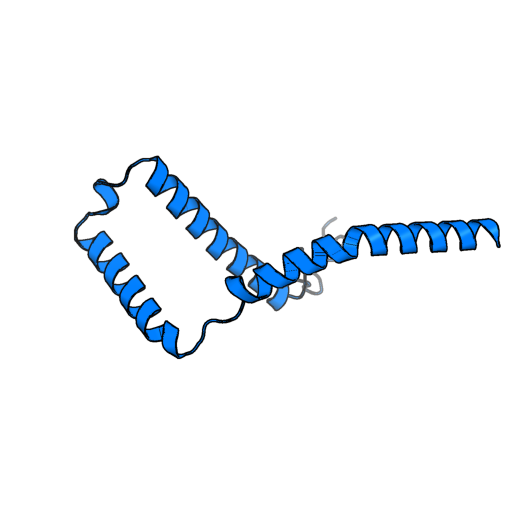N . GLY A 1 90 ? 6.787 -11.717 -7.379 1.00 91.88 90 GLY A N 1
ATOM 704 C CA . GLY A 1 90 ? 7.376 -13.036 -7.139 1.00 91.88 90 GLY A CA 1
ATOM 705 C C . GLY A 1 90 ? 7.243 -13.997 -8.322 1.00 91.88 90 GLY A C 1
ATOM 706 O O . GLY A 1 90 ? 8.163 -14.764 -8.591 1.00 91.88 90 GLY A O 1
ATOM 707 N N . LYS A 1 91 ? 6.130 -13.939 -9.064 1.00 90.50 91 LYS A N 1
ATOM 708 C CA . LYS A 1 91 ? 5.923 -14.747 -10.278 1.00 90.50 91 LYS A CA 1
ATOM 709 C C . LYS A 1 91 ? 6.558 -14.143 -11.535 1.00 90.50 91 LYS A C 1
ATOM 711 O O . LYS A 1 91 ? 6.693 -14.846 -12.533 1.00 90.50 91 LYS A O 1
ATOM 716 N N . 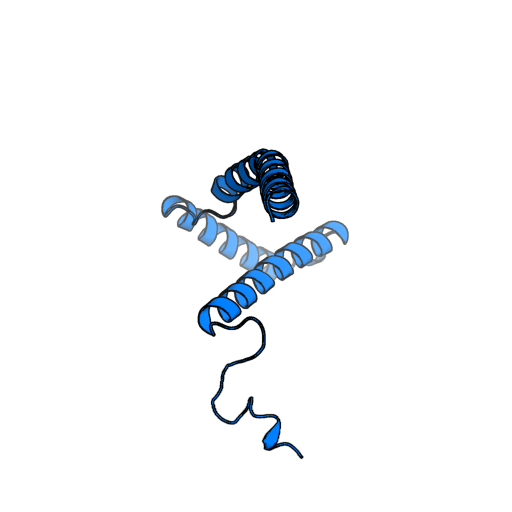GLY A 1 92 ? 6.902 -12.852 -11.516 1.00 90.31 92 GLY A N 1
ATOM 717 C CA . GLY A 1 92 ? 7.467 -12.134 -12.665 1.00 90.31 92 GLY A CA 1
ATOM 718 C C . GLY A 1 92 ? 6.483 -11.886 -13.817 1.00 90.31 92 GLY A C 1
ATOM 719 O O . GLY A 1 92 ? 6.907 -11.643 -14.943 1.00 90.31 92 GLY A O 1
ATOM 720 N N . SER A 1 93 ? 5.176 -11.962 -13.561 1.00 88.25 93 SER A N 1
ATOM 721 C CA . SER A 1 93 ? 4.112 -11.749 -14.547 1.00 88.25 93 SER A CA 1
ATOM 722 C C . SER A 1 93 ? 2.906 -11.083 -13.892 1.00 88.25 93 SER A C 1
ATOM 724 O O . SER A 1 93 ? 2.587 -11.340 -12.733 1.00 88.25 93 SER A O 1
ATOM 726 N N . ILE A 1 94 ? 2.209 -10.241 -14.654 1.00 88.69 94 ILE A N 1
ATOM 727 C CA . ILE A 1 94 ? 0.935 -9.636 -14.237 1.00 88.69 94 ILE A CA 1
ATOM 728 C C . ILE A 1 94 ? -0.221 -10.627 -14.448 1.00 88.69 94 ILE A C 1
ATOM 730 O O . ILE A 1 94 ? -1.214 -10.588 -13.726 1.00 88.69 94 ILE A O 1
ATOM 734 N N . ILE A 1 95 ? -0.095 -11.531 -15.424 1.00 87.88 95 ILE A N 1
ATOM 735 C CA . ILE A 1 95 ? -1.147 -12.471 -15.818 1.00 87.88 95 ILE A CA 1
ATOM 736 C C . ILE A 1 95 ? -0.603 -13.891 -15.706 1.00 87.88 95 ILE A C 1
ATOM 738 O O . ILE A 1 95 ? 0.291 -14.277 -16.460 1.00 87.88 95 ILE A O 1
ATOM 742 N N . GLY A 1 96 ? -1.171 -14.666 -14.781 1.00 84.62 96 GLY A N 1
ATOM 743 C CA . GLY A 1 96 ? -0.843 -16.080 -14.598 1.00 84.62 96 GLY A CA 1
ATOM 744 C C . GLY A 1 96 ? 0.633 -16.353 -14.287 1.00 84.62 96 GLY A C 1
ATOM 745 O O . GLY A 1 96 ? 1.451 -15.447 -14.139 1.00 84.62 96 GLY A O 1
ATOM 746 N N . TYR A 1 97 ? 0.970 -17.633 -14.169 1.00 85.50 97 TYR A N 1
ATOM 747 C CA . TYR A 1 97 ? 2.357 -18.082 -14.109 1.00 85.50 97 TYR A CA 1
ATOM 748 C C . TYR A 1 97 ? 2.837 -18.425 -15.516 1.00 85.50 97 TYR A C 1
ATOM 750 O O . TYR A 1 97 ? 2.118 -19.074 -16.276 1.00 85.50 97 TYR A O 1
ATOM 758 N N . ASN A 1 98 ? 4.062 -18.023 -15.852 1.00 82.50 98 ASN A N 1
ATOM 759 C CA . ASN A 1 98 ? 4.681 -18.418 -17.111 1.00 82.50 98 ASN A CA 1
ATOM 760 C C . ASN A 1 98 ? 5.209 -19.855 -16.999 1.00 82.50 98 ASN A C 1
ATOM 762 O O . ASN A 1 98 ? 6.366 -20.079 -16.646 1.00 82.50 98 ASN A O 1
ATOM 766 N N . ILE A 1 99 ? 4.327 -20.825 -17.232 1.00 81.62 99 ILE A N 1
ATOM 767 C CA . ILE A 1 99 ? 4.643 -22.253 -17.164 1.00 81.62 99 ILE A CA 1
ATOM 768 C C . ILE A 1 99 ? 4.832 -22.767 -18.596 1.00 81.62 99 ILE A C 1
ATOM 770 O O . ILE A 1 99 ? 3.860 -22.770 -19.362 1.00 81.62 99 ILE A O 1
ATOM 774 N N . PRO A 1 100 ? 6.038 -23.230 -18.974 1.00 73.88 100 PRO A N 1
ATOM 775 C CA . PRO A 1 100 ? 6.269 -23.828 -20.285 1.00 73.88 100 PRO A CA 1
ATOM 776 C C . PRO A 1 100 ? 5.262 -24.954 -20.560 1.00 73.88 100 PRO A C 1
ATOM 778 O O . PRO A 1 100 ? 5.140 -25.887 -19.770 1.00 73.88 100 PRO A O 1
ATOM 781 N N . GLY A 1 101 ? 4.512 -24.846 -21.660 1.00 71.94 101 GLY A N 1
ATOM 782 C CA . GLY A 1 101 ? 3.488 -25.821 -22.056 1.00 71.94 101 GLY A CA 1
ATOM 783 C C . GLY A 1 101 ? 2.068 -25.561 -21.533 1.00 71.94 101 GLY A C 1
ATOM 784 O O . GLY A 1 101 ? 1.135 -26.085 -22.123 1.00 71.94 101 GLY A O 1
ATOM 785 N N . ALA A 1 102 ? 1.858 -24.719 -20.513 1.00 67.44 102 ALA A N 1
ATOM 786 C CA . ALA A 1 102 ? 0.503 -24.345 -20.064 1.00 67.44 102 ALA A CA 1
ATOM 787 C C . ALA A 1 102 ? -0.025 -23.057 -20.728 1.00 67.44 102 ALA A C 1
ATOM 789 O O . ALA A 1 102 ? -1.220 -22.787 -20.705 1.00 67.44 102 ALA A O 1
ATOM 790 N N . VAL A 1 103 ? 0.875 -22.252 -21.304 1.00 64.19 103 VAL A N 1
ATOM 791 C CA . VAL A 1 103 ? 0.558 -21.006 -22.029 1.00 64.19 103 VAL A CA 1
ATOM 792 C C . VAL A 1 103 ? 0.564 -21.169 -23.556 1.00 64.19 103 VAL A C 1
ATOM 794 O O . VAL A 1 103 ? 0.262 -20.214 -24.269 1.00 64.19 103 VAL A O 1
ATOM 797 N N . ASN A 1 104 ? 0.881 -22.369 -24.066 1.00 60.69 104 ASN A N 1
ATOM 798 C CA . ASN A 1 104 ? 0.703 -22.695 -25.481 1.00 60.69 104 ASN A CA 1
ATOM 799 C C . ASN A 1 104 ? -0.781 -22.961 -25.742 1.00 60.69 104 ASN A C 1
ATOM 801 O O . ASN A 1 104 ? -1.283 -24.060 -25.510 1.00 60.69 104 ASN A O 1
ATOM 805 N N . TRP A 1 105 ? -1.466 -21.953 -26.274 1.00 63.06 105 TRP A N 1
ATOM 806 C CA . TRP A 1 105 ? -2.837 -22.083 -26.772 1.00 63.06 105 TRP A CA 1
ATOM 807 C C . TRP A 1 105 ? -2.959 -23.071 -27.948 1.00 63.06 105 TRP A C 1
ATOM 809 O O . TRP A 1 105 ? -4.068 -23.476 -28.278 1.00 63.06 105 TRP A O 1
ATOM 819 N N . ASP A 1 106 ? -1.834 -23.520 -28.517 1.00 60.78 106 ASP A N 1
ATOM 820 C CA . ASP A 1 106 ? -1.761 -24.546 -29.567 1.00 60.78 106 ASP A CA 1
ATOM 821 C C . ASP A 1 106 ? -2.073 -25.974 -29.077 1.00 60.78 106 ASP A C 1
ATOM 823 O O . ASP A 1 106 ? -2.252 -26.866 -29.896 1.00 60.78 106 ASP A O 1
ATOM 827 N N . MET A 1 107 ? -2.119 -26.227 -27.760 1.00 56.81 107 MET A N 1
ATOM 828 C CA . MET A 1 107 ? -2.443 -27.557 -27.202 1.00 56.81 107 MET A CA 1
ATOM 829 C C . MET A 1 107 ? -3.892 -27.690 -26.712 1.00 56.81 107 MET A C 1
ATOM 831 O O . MET A 1 107 ? -4.259 -28.719 -26.148 1.00 56.81 107 MET A O 1
ATOM 835 N N . HIS A 1 108 ? -4.710 -26.649 -26.885 1.00 57.69 108 HIS A N 1
ATOM 836 C CA . HIS A 1 108 ? -6.088 -26.596 -26.388 1.00 57.69 108 HIS A CA 1
ATOM 837 C C . HIS A 1 108 ? -7.153 -26.678 -27.499 1.00 57.69 108 HIS 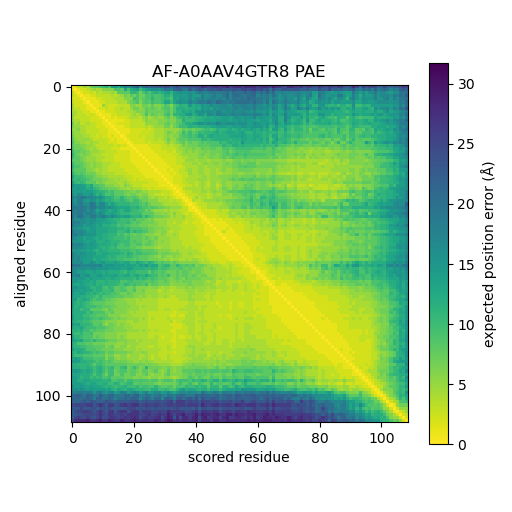A C 1
ATOM 839 O O . HIS A 1 108 ? -8.340 -26.557 -27.186 1.00 57.69 108 HIS A O 1
ATOM 845 N N . PHE A 1 109 ? -6.752 -26.935 -28.754 1.00 57.69 109 PHE A N 1
ATOM 846 C CA . PHE A 1 109 ? -7.639 -27.206 -29.894 1.00 57.69 109 PHE A CA 1
ATOM 847 C C . PHE A 1 109 ? -7.079 -28.319 -30.782 1.00 57.69 109 PHE A C 1
ATOM 849 O O . PHE A 1 109 ? -5.886 -28.227 -31.145 1.00 57.69 109 PHE A O 1
#

Foldseek 3Di:
DVVVVVVVVVVVVVCCVVVVVVVVVVVVVCCVPVPDDDPVCVVVVVVVVVVVVVCVVVVVVVVDDPVRVVVVVVVVVVVVVVVVVVVCVVQVHPDDHPDVPPPPPVVVD

pLDDT: mean 88.39, std 9.45, range [56.81, 97.81]

Organism: NCBI:txid1093978